Protein AF-A0A0Q4U951-F1 (afdb_monomer)

pLDDT: mean 74.9, std 21.02, range [33.38, 98.06]

Radius of gyration: 28.62 Å; Cα contacts (8 Å, |Δi|>4): 29; chains: 1; bounding box: 79×70×58 Å

Solvent-accessible surface area (backbone atoms only — not comparable to full-atom values): 7907 Å² total; per-residue (Å²): 135,84,80,85,78,73,78,79,54,68,67,61,53,53,52,51,51,52,49,51,51,38,54,74,73,65,60,77,92,78,91,77,90,72,54,74,66,56,50,55,50,39,54,54,47,17,64,75,70,69,43,97,36,63,67,55,40,52,51,53,50,51,52,47,32,72,72,33,69,68,53,27,37,74,78,47,38,85,68,52,75,56,76,76,80,79,82,77,75,75,76,91,72,81,84,84,88,85,80,87,85,89,84,81,90,86,83,96,80,85,88,85,88,86,90,128

Structure (mmCIF, N/CA/C/O backbone):
data_AF-A0A0Q4U951-F1
#
_entry.id   AF-A0A0Q4U951-F1
#
loop_
_atom_site.group_PDB
_atom_site.id
_atom_site.type_symbol
_atom_site.label_atom_id
_atom_site.label_alt_id
_atom_site.label_comp_id
_atom_site.label_asym_id
_atom_site.label_entity_id
_atom_site.label_seq_id
_atom_site.pdbx_PDB_ins_code
_atom_site.Cartn_x
_atom_site.Cartn_y
_atom_site.Cartn_z
_atom_site.occupancy
_atom_site.B_iso_or_equiv
_atom_site.auth_seq_id
_atom_site.auth_comp_id
_atom_site.auth_asym_id
_atom_site.auth_atom_id
_atom_site.pdbx_PDB_model_num
ATOM 1 N N . MET A 1 1 ? -41.637 19.710 23.265 1.00 41.06 1 MET A N 1
ATOM 2 C CA . MET A 1 1 ? -41.079 18.445 22.751 1.00 41.06 1 MET A CA 1
ATOM 3 C C . MET A 1 1 ? -39.582 18.519 22.948 1.00 41.06 1 MET A C 1
ATOM 5 O O . MET A 1 1 ? -38.937 19.346 22.323 1.00 41.06 1 MET A O 1
ATOM 9 N N . THR A 1 2 ? -39.087 17.810 23.956 1.00 44.84 2 THR A N 1
ATOM 10 C CA . THR A 1 2 ? -37.692 17.828 24.400 1.00 44.84 2 THR A CA 1
ATOM 11 C C . THR A 1 2 ? -36.840 17.078 23.388 1.00 44.84 2 THR A C 1
ATOM 13 O O . THR A 1 2 ? -37.037 15.884 23.185 1.00 44.84 2 THR A O 1
ATOM 16 N N . SER A 1 3 ? -35.935 17.790 22.726 1.00 50.38 3 SER A N 1
ATOM 17 C CA . SER A 1 3 ? -34.927 17.191 21.861 1.00 50.38 3 SER A CA 1
ATOM 18 C C . SER A 1 3 ? -34.030 16.286 22.707 1.00 50.38 3 SER A C 1
ATOM 20 O O . SER A 1 3 ? -33.321 16.773 23.586 1.00 50.38 3 SER A O 1
ATOM 22 N N . ASP A 1 4 ? -34.081 14.978 22.459 1.00 55.47 4 ASP A N 1
ATOM 23 C CA . ASP A 1 4 ? -33.138 13.993 22.992 1.00 55.47 4 ASP A CA 1
ATOM 24 C C . ASP A 1 4 ? -31.747 14.248 22.393 1.00 55.47 4 ASP A C 1
ATOM 2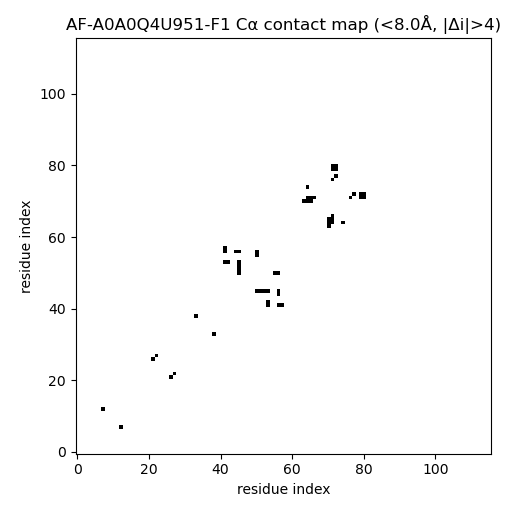6 O O . ASP A 1 4 ? -31.322 13.633 21.413 1.00 55.47 4 ASP A O 1
ATOM 30 N N . GLU A 1 5 ? -31.025 15.203 22.967 1.00 62.31 5 GLU A N 1
ATOM 31 C CA . GLU A 1 5 ? -29.642 15.498 22.617 1.00 62.31 5 GLU A CA 1
ATOM 32 C C . GLU A 1 5 ? -28.731 14.488 23.326 1.00 62.31 5 GLU A C 1
ATOM 34 O O . GLU A 1 5 ? -28.059 14.776 24.317 1.00 62.31 5 GLU A O 1
ATOM 39 N N . GLN A 1 6 ? -28.758 13.236 22.857 1.00 65.25 6 GLN A N 1
ATOM 40 C CA . GLN A 1 6 ? -27.866 12.214 23.392 1.00 65.25 6 GLN A CA 1
ATOM 41 C C . GLN A 1 6 ? -26.403 12.616 23.139 1.00 65.25 6 GLN A C 1
ATOM 43 O O . GLN A 1 6 ? -26.026 12.887 21.993 1.00 65.25 6 GLN A O 1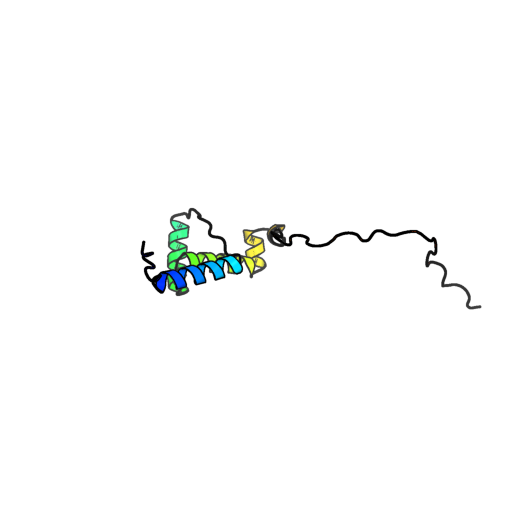
ATOM 48 N N . PRO A 1 7 ? -25.543 12.630 24.175 1.00 68.50 7 PRO A N 1
ATOM 49 C CA . PRO A 1 7 ? -24.168 13.078 24.033 1.00 68.50 7 PRO A CA 1
ATOM 50 C C . PRO A 1 7 ? -23.414 12.168 23.061 1.00 68.50 7 PRO A C 1
ATOM 52 O O . PRO A 1 7 ? -23.289 10.957 23.267 1.00 68.50 7 PRO A O 1
ATOM 55 N N . ILE A 1 8 ? -22.883 12.764 21.990 1.00 64.00 8 ILE A N 1
ATOM 56 C CA . ILE A 1 8 ? -22.073 12.056 20.997 1.00 64.00 8 ILE A CA 1
ATOM 57 C C . ILE A 1 8 ? -20.895 11.396 21.721 1.00 64.00 8 ILE A C 1
ATOM 59 O O . ILE A 1 8 ? -20.035 12.065 22.300 1.00 64.00 8 ILE A O 1
ATOM 63 N N . LYS A 1 9 ? -20.849 10.061 21.669 1.00 73.00 9 LYS A N 1
ATOM 64 C CA . LYS A 1 9 ? -19.792 9.252 22.286 1.00 73.00 9 LYS A CA 1
ATOM 65 C C . LYS A 1 9 ? -18.420 9.752 21.819 1.00 73.00 9 LYS A C 1
ATOM 67 O O . LYS A 1 9 ? -18.200 9.970 20.626 1.00 73.00 9 LYS A O 1
ATOM 72 N N . ARG A 1 10 ? -17.471 9.914 22.751 1.00 67.38 10 ARG A N 1
ATOM 73 C CA . ARG A 1 10 ? -16.118 10.443 22.467 1.00 67.38 10 ARG A CA 1
ATOM 74 C C . ARG A 1 10 ? -15.411 9.702 21.321 1.00 67.38 10 ARG A C 1
ATOM 76 O O . ARG A 1 10 ? -14.723 10.338 20.527 1.00 67.38 10 ARG A O 1
ATOM 83 N N . SER A 1 11 ? -15.629 8.393 21.188 1.00 67.38 11 SER A N 1
A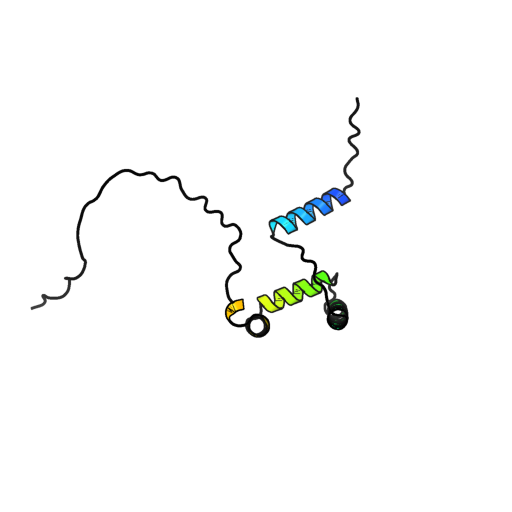TOM 84 C CA . SER A 1 11 ? -15.095 7.572 20.091 1.00 67.38 11 SER A CA 1
ATOM 85 C C . SER A 1 11 ? -15.573 8.035 18.709 1.00 67.38 11 SER A C 1
ATOM 87 O O . SER A 1 11 ? -14.773 8.118 17.779 1.00 67.38 11 SER A O 1
ATOM 89 N N . THR A 1 12 ? -16.841 8.430 18.582 1.00 79.94 12 THR A N 1
ATOM 90 C CA . THR A 1 12 ? -17.425 8.961 17.343 1.00 79.94 12 THR A CA 1
ATOM 91 C C . THR A 1 12 ? -16.771 10.281 16.939 1.00 79.94 12 THR A C 1
ATOM 93 O O . THR A 1 12 ? -16.469 10.494 15.763 1.00 79.94 12 THR A O 1
ATOM 96 N N . ARG A 1 13 ? -16.475 11.153 17.912 1.00 83.19 13 ARG A N 1
ATOM 97 C CA . ARG A 1 13 ? -15.762 12.415 17.660 1.00 83.19 13 ARG A CA 1
ATOM 98 C C . ARG A 1 13 ? -14.326 12.168 17.193 1.00 83.19 13 ARG A C 1
ATOM 100 O O . ARG A 1 13 ? -13.904 12.776 16.213 1.00 83.19 13 ARG A O 1
ATOM 107 N N . SER A 1 14 ? -13.597 11.258 17.839 1.00 82.25 14 SER A N 1
ATOM 108 C CA . SER A 1 14 ? -12.217 10.917 17.461 1.00 82.25 14 SER A CA 1
ATOM 109 C C . SER A 1 14 ? -12.123 10.320 16.056 1.00 82.25 14 SER A C 1
ATOM 111 O O . SER A 1 14 ? -11.248 10.711 15.285 1.00 82.25 14 SER A O 1
ATOM 113 N N . MET A 1 15 ? -13.052 9.432 15.691 1.00 86.19 15 MET A N 1
ATOM 114 C CA . MET A 1 15 ? -13.117 8.857 14.343 1.00 86.19 15 MET A CA 1
ATOM 115 C C . MET A 1 15 ? -13.424 9.916 13.283 1.00 86.19 15 MET A C 1
ATOM 117 O O . MET A 1 15 ? -12.787 9.934 12.231 1.00 86.19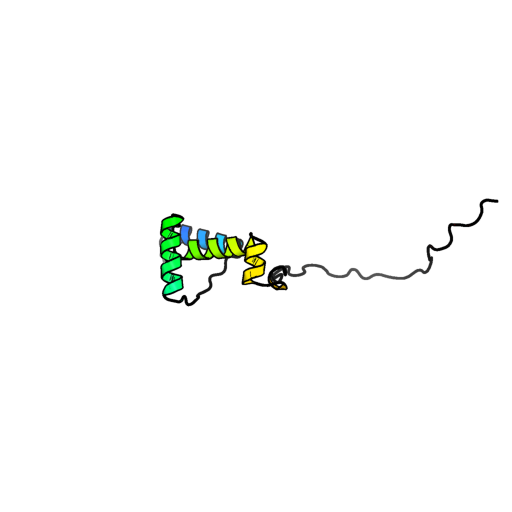 15 MET A O 1
ATOM 121 N N . ARG A 1 16 ? -14.350 10.838 13.574 1.00 85.38 16 ARG A N 1
ATOM 122 C CA . ARG A 1 16 ? -14.681 11.950 12.674 1.00 85.38 16 ARG A CA 1
ATOM 123 C C . ARG A 1 16 ? -13.494 12.891 12.467 1.00 85.38 16 ARG A C 1
ATOM 125 O O . ARG A 1 16 ? -13.215 13.260 11.334 1.00 85.38 16 ARG A O 1
ATOM 132 N N . LEU A 1 17 ? -12.774 13.229 13.538 1.00 89.06 17 LEU A N 1
ATOM 133 C CA . LEU A 1 17 ? -11.567 14.059 13.464 1.00 89.06 17 LEU A CA 1
ATOM 134 C C . LEU A 1 17 ? -10.445 13.373 12.683 1.00 89.06 17 LEU A C 1
ATOM 136 O O . LEU A 1 17 ? -9.795 14.018 11.869 1.00 89.06 17 LEU A O 1
ATOM 140 N N . LYS A 1 18 ? -10.224 12.072 12.902 1.00 87.62 18 LYS A N 1
ATOM 141 C CA . LYS A 1 18 ? -9.244 11.299 12.131 1.00 87.62 18 LYS A CA 1
ATOM 142 C C . LYS A 1 18 ? -9.579 11.333 10.639 1.00 87.62 18 LYS A C 1
ATOM 144 O O . LYS A 1 18 ? -8.721 11.707 9.850 1.00 87.62 18 LYS A O 1
ATOM 149 N N . LYS A 1 19 ? -10.831 11.035 10.282 1.00 87.06 19 LYS A N 1
ATOM 150 C CA . LYS A 1 19 ? -11.299 11.089 8.894 1.00 87.06 19 LYS A CA 1
ATOM 151 C C . LYS A 1 19 ? -11.112 12.479 8.283 1.00 87.06 19 LYS A C 1
ATOM 153 O O . LYS A 1 19 ? -10.599 12.592 7.185 1.00 87.06 19 LYS A O 1
ATOM 158 N N . GLN A 1 20 ? -11.457 13.537 9.017 1.00 89.31 20 GLN A N 1
ATOM 159 C CA . GLN A 1 20 ? -11.277 14.907 8.537 1.00 89.31 20 GLN A CA 1
ATOM 160 C C . GLN A 1 20 ? -9.804 15.238 8.253 1.00 89.31 20 GLN A C 1
ATOM 162 O O . GLN A 1 20 ? -9.522 15.907 7.265 1.00 89.31 20 GLN A O 1
ATOM 167 N N . ARG A 1 21 ? -8.866 14.764 9.085 1.00 88.88 21 ARG A N 1
ATOM 168 C CA . ARG A 1 21 ? -7.426 14.936 8.826 1.00 88.88 21 ARG A CA 1
ATOM 169 C C . ARG A 1 21 ? -6.972 14.168 7.588 1.00 88.88 21 ARG A C 1
ATOM 171 O O . ARG A 1 21 ? -6.204 14.708 6.804 1.00 88.88 21 ARG A O 1
ATOM 178 N N . GLU A 1 22 ? -7.446 12.936 7.418 1.00 88.56 22 GLU A N 1
ATOM 179 C CA . GLU A 1 22 ? -7.176 12.126 6.223 1.00 88.56 22 GLU A CA 1
ATOM 180 C C . GLU A 1 22 ? -7.703 12.836 4.962 1.00 88.56 22 GLU A C 1
ATOM 182 O O . GLU A 1 22 ? -6.954 13.027 4.007 1.00 88.56 22 GLU A O 1
ATOM 187 N N . ASP A 1 23 ? -8.944 13.326 4.993 1.00 88.44 23 ASP A N 1
ATOM 188 C CA . ASP A 1 23 ? -9.555 14.053 3.876 1.00 88.44 23 ASP A CA 1
ATOM 189 C C . ASP A 1 23 ? -8.782 15.349 3.548 1.00 88.44 23 ASP A C 1
ATOM 191 O O . ASP A 1 23 ? -8.517 15.635 2.381 1.00 88.44 23 ASP A O 1
ATOM 195 N N . GLN A 1 24 ? -8.372 16.118 4.566 1.00 91.12 24 GLN A N 1
ATOM 196 C CA . GLN A 1 24 ? -7.579 17.348 4.398 1.00 91.12 24 GLN A CA 1
ATOM 197 C C . GLN A 1 24 ? -6.183 17.090 3.832 1.00 91.12 24 GLN A C 1
ATOM 199 O O . GLN A 1 24 ? -5.683 17.892 3.049 1.00 91.12 24 GLN A O 1
ATOM 204 N N . ALA A 1 25 ? -5.559 15.978 4.212 1.00 87.88 25 ALA A N 1
ATOM 205 C CA . ALA A 1 25 ? -4.271 15.564 3.672 1.00 87.88 25 ALA A CA 1
ATOM 206 C C . ALA A 1 25 ? -4.394 14.863 2.303 1.00 87.88 25 ALA A C 1
ATOM 208 O O . ALA A 1 25 ? -3.399 14.386 1.765 1.00 87.88 25 ALA A O 1
ATOM 209 N N . GLY A 1 26 ? -5.601 14.808 1.725 1.00 90.56 26 GLY A N 1
ATOM 210 C CA . GLY A 1 26 ? -5.839 14.274 0.387 1.00 90.56 26 GLY A CA 1
ATOM 211 C C . GLY A 1 26 ? -5.844 12.748 0.305 1.00 90.56 26 GLY A C 1
ATOM 212 O O . GLY A 1 26 ? -5.812 12.210 -0.803 1.00 90.56 26 GLY A O 1
ATOM 213 N N . TYR A 1 27 ? -5.915 12.037 1.436 1.00 87.94 27 TYR A N 1
ATOM 214 C CA . TYR A 1 27 ? -5.992 10.578 1.433 1.00 87.94 27 TYR A CA 1
ATOM 215 C C . TYR A 1 27 ? -7.265 10.122 0.718 1.00 87.94 27 TYR A C 1
ATOM 217 O O . TYR A 1 27 ? -8.372 10.598 0.983 1.00 87.94 27 TYR A O 1
ATOM 225 N N . ARG A 1 28 ? -7.115 9.152 -0.184 1.00 90.12 28 ARG A N 1
ATOM 226 C CA . ARG A 1 28 ? -8.228 8.507 -0.882 1.00 90.12 28 ARG A CA 1
ATOM 227 C C . ARG A 1 28 ? -8.218 7.022 -0.581 1.00 90.12 28 ARG A C 1
ATOM 229 O O . ARG A 1 28 ? -7.175 6.379 -0.604 1.00 90.12 28 ARG A O 1
ATOM 236 N N . ARG A 1 29 ? -9.401 6.479 -0.297 1.00 88.62 29 ARG A N 1
ATOM 237 C CA . ARG A 1 29 ? -9.583 5.041 -0.107 1.00 88.62 29 ARG A CA 1
ATOM 238 C C . ARG A 1 29 ? -9.853 4.396 -1.453 1.00 88.62 29 ARG A C 1
ATOM 240 O O . ARG A 1 29 ? -10.810 4.769 -2.126 1.00 88.62 29 ARG A O 1
ATOM 247 N N . SER A 1 30 ? -9.046 3.401 -1.780 1.00 89.38 30 SER A N 1
ATOM 248 C CA . SER A 1 30 ? -9.213 2.575 -2.969 1.00 89.38 30 SER A CA 1
ATOM 249 C C . SER A 1 30 ? -9.371 1.125 -2.543 1.00 89.38 30 SER A C 1
ATOM 251 O O . SER A 1 30 ? -8.631 0.634 -1.691 1.00 89.38 30 SER A O 1
ATOM 253 N N . THR A 1 31 ? -10.342 0.431 -3.130 1.00 92.62 31 THR A N 1
ATOM 254 C CA . THR A 1 31 ? -10.493 -1.014 -2.952 1.00 92.62 31 THR A CA 1
ATOM 255 C C . THR A 1 31 ? -9.794 -1.711 -4.106 1.00 92.62 31 THR A C 1
ATOM 257 O O . THR A 1 31 ? -10.131 -1.481 -5.264 1.00 92.62 31 THR A O 1
ATOM 260 N N . ILE A 1 32 ? -8.818 -2.557 -3.784 1.00 89.75 32 ILE A N 1
ATOM 261 C CA . ILE A 1 32 ? -8.051 -3.329 -4.762 1.00 89.75 32 ILE A CA 1
ATOM 262 C C . ILE A 1 32 ? -8.188 -4.820 -4.466 1.00 89.75 32 ILE A C 1
ATOM 264 O O . ILE A 1 32 ? -8.225 -5.234 -3.306 1.00 89.75 32 ILE A O 1
ATOM 268 N N . ALA A 1 33 ? -8.259 -5.630 -5.519 1.00 94.50 33 ALA A N 1
ATOM 269 C CA . ALA A 1 33 ? -8.163 -7.077 -5.399 1.00 94.50 33 ALA A CA 1
ATOM 270 C C . ALA A 1 33 ? -6.684 -7.483 -5.402 1.00 94.50 33 ALA A C 1
ATOM 272 O O . ALA A 1 33 ? -5.924 -7.065 -6.274 1.00 94.50 33 ALA A O 1
ATOM 273 N N . LEU A 1 34 ? -6.276 -8.298 -4.429 1.00 93.38 34 LEU A N 1
ATOM 274 C CA . LEU A 1 34 ? -4.917 -8.829 -4.333 1.00 93.38 34 LEU A CA 1
ATOM 275 C C . LEU A 1 34 ? -4.925 -10.324 -4.636 1.00 93.38 34 LEU A C 1
ATOM 277 O O . LEU A 1 34 ? -5.812 -11.049 -4.182 1.00 93.38 34 LEU A O 1
ATOM 281 N N . SER A 1 35 ? -3.914 -10.796 -5.366 1.00 97.62 35 SER A N 1
ATOM 282 C CA . SER A 1 35 ? -3.702 -12.233 -5.538 1.00 97.62 35 SER A CA 1
ATOM 283 C C . SER A 1 35 ? -3.351 -12.892 -4.192 1.00 97.62 35 SER A C 1
ATOM 285 O O . SER A 1 35 ? -2.814 -12.222 -3.302 1.00 97.62 35 SER A O 1
ATOM 287 N N . PRO A 1 36 ? -3.578 -14.209 -4.023 1.00 97.75 36 PRO A N 1
ATOM 288 C CA . PRO A 1 36 ? -3.208 -14.914 -2.792 1.00 97.75 36 PRO A CA 1
ATOM 289 C C . PRO A 1 36 ? -1.724 -14.759 -2.429 1.00 97.75 36 PRO A C 1
ATOM 291 O O . PRO A 1 36 ? -1.373 -14.599 -1.263 1.00 97.75 36 PRO A O 1
ATOM 294 N N . VAL A 1 37 ? -0.850 -14.734 -3.441 1.00 98.06 37 VAL A N 1
ATOM 295 C CA . VAL A 1 37 ? 0.592 -14.519 -3.264 1.00 98.06 37 VAL A CA 1
ATOM 296 C C . VAL A 1 37 ? 0.876 -13.114 -2.731 1.00 98.06 37 VAL A C 1
ATOM 298 O O . VAL A 1 37 ? 1.631 -12.965 -1.773 1.00 98.06 37 VAL A O 1
ATOM 301 N N . ALA A 1 38 ? 0.242 -12.085 -3.300 1.00 96.56 38 ALA A N 1
ATOM 302 C CA . ALA A 1 38 ? 0.405 -10.710 -2.834 1.00 96.56 38 ALA A CA 1
ATOM 303 C C . ALA A 1 38 ? -0.066 -10.540 -1.380 1.00 96.56 38 ALA A C 1
ATOM 305 O O . ALA A 1 38 ? 0.584 -9.847 -0.598 1.00 96.56 38 ALA A O 1
ATOM 306 N N . VAL A 1 39 ? -1.149 -11.222 -0.993 1.00 96.56 39 VAL A N 1
ATOM 307 C CA . VAL A 1 39 ? -1.626 -11.255 0.397 1.00 96.56 39 VAL A CA 1
ATOM 308 C C . VAL A 1 39 ? -0.574 -11.855 1.334 1.00 96.56 39 VAL A C 1
ATOM 310 O O . VAL A 1 39 ? -0.231 -11.223 2.332 1.00 96.56 39 VAL A O 1
ATOM 313 N N . ALA A 1 40 ? -0.013 -13.018 0.992 1.00 97.56 40 ALA A N 1
ATOM 314 C CA . ALA A 1 40 ? 1.011 -13.675 1.806 1.00 97.56 40 ALA A CA 1
ATOM 315 C C . ALA A 1 40 ? 2.289 -12.825 1.949 1.00 97.56 40 ALA A C 1
ATOM 317 O O . ALA A 1 40 ? 2.884 -12.750 3.027 1.00 97.56 40 ALA A O 1
ATOM 318 N N . ILE A 1 41 ? 2.701 -12.143 0.874 1.00 96.69 41 ILE A N 1
ATOM 319 C CA . ILE A 1 41 ? 3.831 -11.204 0.905 1.00 96.69 41 ILE A CA 1
ATOM 320 C C . ILE A 1 41 ? 3.532 -10.041 1.854 1.00 96.69 41 ILE A C 1
ATOM 322 O O . ILE A 1 41 ? 4.369 -9.711 2.695 1.00 96.69 41 ILE A O 1
ATOM 326 N N . ALA A 1 42 ? 2.343 -9.441 1.752 1.00 96.12 42 ALA A N 1
ATOM 327 C CA . ALA A 1 42 ? 1.958 -8.315 2.591 1.00 96.12 42 ALA A CA 1
ATOM 328 C C . ALA A 1 42 ? 1.929 -8.691 4.082 1.00 96.12 42 ALA A C 1
ATOM 330 O O . ALA A 1 42 ? 2.394 -7.914 4.909 1.00 96.12 42 ALA A O 1
ATOM 331 N N . GLU A 1 43 ? 1.460 -9.890 4.434 1.00 96.38 43 GLU A N 1
ATOM 332 C CA . GLU A 1 43 ? 1.466 -10.390 5.818 1.00 96.38 43 GLU A CA 1
ATOM 333 C C . GLU A 1 43 ? 2.882 -10.609 6.356 1.00 96.38 43 GLU A C 1
ATOM 335 O O . GLU A 1 43 ? 3.202 -10.184 7.469 1.00 96.38 43 GLU A O 1
ATOM 340 N N . ARG A 1 44 ? 3.770 -11.204 5.550 1.00 97.00 44 ARG A N 1
ATOM 341 C CA . ARG A 1 44 ? 5.178 -11.382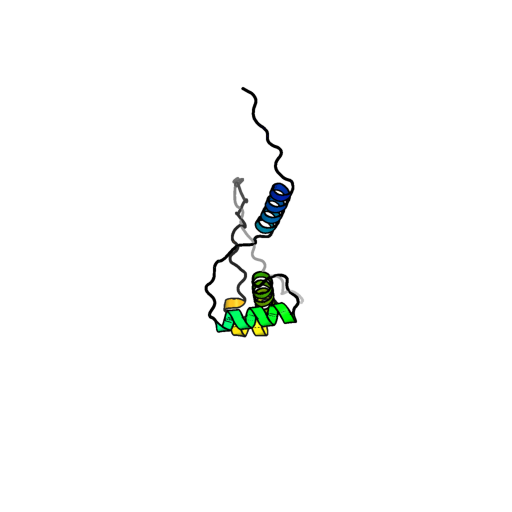 5.930 1.00 97.00 44 ARG A CA 1
ATOM 342 C C . ARG A 1 44 ? 5.883 -10.036 6.116 1.00 97.00 44 ARG A C 1
ATOM 344 O O . ARG A 1 44 ? 6.647 -9.868 7.067 1.00 97.00 44 ARG A O 1
ATOM 351 N N . LEU A 1 45 ? 5.624 -9.071 5.234 1.00 96.69 45 LEU A N 1
ATOM 352 C CA . LEU A 1 45 ? 6.154 -7.713 5.362 1.00 96.69 45 LEU A CA 1
ATOM 353 C C . LEU A 1 45 ? 5.579 -6.992 6.580 1.00 96.69 45 LEU A C 1
ATOM 355 O O . LEU A 1 45 ? 6.335 -6.322 7.278 1.00 96.69 45 LEU A O 1
ATOM 359 N N . GLN A 1 46 ? 4.290 -7.170 6.880 1.00 97.25 46 GLN A N 1
ATOM 360 C CA . GLN A 1 46 ? 3.662 -6.598 8.069 1.00 97.25 46 GLN A CA 1
ATOM 361 C C . GLN A 1 46 ? 4.395 -7.029 9.340 1.00 97.25 46 GLN A C 1
ATOM 363 O O . GLN A 1 46 ? 4.749 -6.180 10.155 1.00 97.25 46 GLN A O 1
ATOM 368 N N . GLN A 1 47 ? 4.664 -8.331 9.482 1.00 96.44 47 GLN A N 1
ATOM 369 C CA . GLN A 1 47 ? 5.393 -8.879 10.626 1.00 96.44 47 GLN A CA 1
ATOM 370 C C . GLN A 1 47 ? 6.830 -8.352 10.684 1.00 96.44 47 GLN A C 1
ATOM 372 O O . GLN A 1 47 ? 7.291 -7.924 11.739 1.00 96.44 47 GLN A O 1
ATOM 377 N N . ARG A 1 48 ? 7.532 -8.336 9.543 1.00 96.75 48 ARG A N 1
ATOM 378 C CA . ARG A 1 48 ? 8.934 -7.900 9.471 1.00 96.75 48 ARG A CA 1
ATOM 379 C C . ARG A 1 48 ? 9.112 -6.415 9.787 1.00 96.75 48 ARG A C 1
ATOM 381 O O . ARG A 1 48 ? 10.091 -6.045 10.425 1.00 96.75 48 ARG A O 1
ATOM 388 N N . LEU A 1 49 ? 8.196 -5.575 9.312 1.00 94.69 49 LEU A N 1
ATOM 389 C CA . LEU A 1 49 ? 8.233 -4.120 9.478 1.00 94.69 49 LEU A CA 1
ATOM 390 C C . LEU A 1 49 ? 7.459 -3.640 10.714 1.00 94.69 49 LEU A C 1
ATOM 392 O O . LEU A 1 49 ? 7.451 -2.446 10.989 1.00 94.69 49 LEU A O 1
ATOM 396 N N . GLN A 1 50 ? 6.812 -4.556 11.445 1.00 96.19 50 GLN A N 1
ATOM 397 C CA . GLN A 1 50 ? 5.996 -4.272 12.632 1.00 96.19 50 GLN A CA 1
ATOM 398 C C . GLN A 1 50 ? 4.896 -3.231 12.365 1.00 96.19 50 GLN A C 1
ATOM 400 O O . GLN A 1 50 ? 4.590 -2.380 13.200 1.00 96.19 50 GLN A O 1
ATOM 405 N N . LEU A 1 51 ? 4.293 -3.294 11.175 1.00 95.75 51 LEU A N 1
ATOM 406 C CA . LEU A 1 51 ? 3.258 -2.350 10.767 1.00 95.75 51 LEU A CA 1
ATOM 407 C C . LEU A 1 51 ? 1.881 -2.755 11.319 1.00 95.75 51 LEU A C 1
ATOM 409 O O . LEU A 1 51 ? 1.563 -3.945 11.416 1.00 95.75 51 LEU A O 1
ATOM 413 N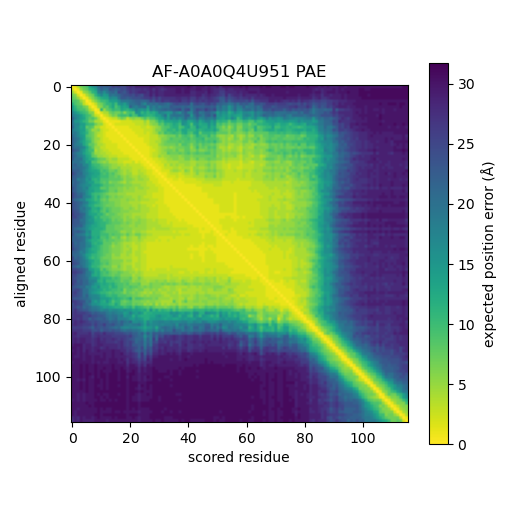 N . PRO A 1 52 ? 1.024 -1.775 11.662 1.00 93.94 52 PRO A N 1
ATOM 414 C CA . PRO A 1 52 ? -0.220 -2.034 12.388 1.00 93.94 52 PRO A CA 1
ATOM 415 C C . PRO A 1 52 ? -1.294 -2.729 11.543 1.00 93.94 52 PRO A C 1
ATOM 417 O O . PRO A 1 52 ? -2.252 -3.269 12.090 1.00 93.94 52 PRO A O 1
ATOM 420 N N . SER A 1 53 ? -1.177 -2.699 10.214 1.00 94.25 53 SER A N 1
ATOM 421 C CA . SER A 1 53 ? -2.161 -3.291 9.311 1.00 94.25 53 SER A CA 1
ATOM 422 C C . SER A 1 53 ? -1.569 -3.602 7.939 1.00 94.25 53 SER A C 1
ATOM 424 O O . SER A 1 53 ? -0.529 -3.066 7.550 1.00 94.25 53 SER A O 1
ATOM 426 N N . ARG A 1 54 ? -2.289 -4.420 7.165 1.00 93.50 54 ARG A N 1
ATOM 427 C CA . ARG A 1 54 ? -1.975 -4.677 5.754 1.00 93.50 54 ARG A CA 1
ATOM 428 C C . ARG A 1 54 ? -2.044 -3.403 4.905 1.00 93.50 54 ARG A C 1
ATOM 430 O O . ARG A 1 54 ? -1.219 -3.217 4.022 1.00 93.50 54 ARG A O 1
ATOM 437 N N . GLU A 1 55 ? -2.994 -2.514 5.193 1.00 92.81 55 GLU A N 1
ATOM 438 C CA . GLU A 1 55 ? -3.107 -1.208 4.528 1.00 92.81 55 GLU A CA 1
ATOM 439 C C . GLU A 1 55 ? -1.846 -0.361 4.746 1.00 92.81 55 GLU A C 1
ATOM 441 O O . GLU A 1 55 ? -1.315 0.196 3.792 1.00 92.81 55 GLU A O 1
ATOM 446 N N . ALA A 1 56 ? -1.303 -0.343 5.969 1.00 93.69 56 ALA A N 1
ATOM 447 C CA . ALA A 1 56 ? -0.062 0.370 6.262 1.00 93.69 56 ALA A CA 1
ATOM 448 C C . ALA A 1 56 ? 1.133 -0.192 5.475 1.00 93.69 56 ALA A C 1
ATOM 450 O O . ALA A 1 56 ? 1.971 0.576 5.012 1.00 93.69 56 ALA A O 1
ATOM 451 N N . VAL A 1 57 ? 1.196 -1.516 5.278 1.00 96.62 57 VAL A N 1
ATOM 452 C CA . VAL A 1 57 ? 2.221 -2.147 4.425 1.00 96.62 57 VAL A CA 1
ATOM 453 C C . VAL A 1 57 ? 2.081 -1.695 2.978 1.00 96.62 57 VAL A C 1
ATOM 455 O O . VAL A 1 57 ? 3.071 -1.316 2.361 1.00 96.62 57 VAL A O 1
ATOM 458 N N . ILE A 1 58 ? 0.863 -1.733 2.434 1.00 94.69 58 ILE A N 1
ATOM 459 C CA . ILE A 1 58 ? 0.605 -1.347 1.043 1.00 94.69 58 ILE A CA 1
ATOM 460 C C . ILE A 1 58 ? 0.982 0.122 0.828 1.00 94.69 58 ILE A C 1
ATOM 462 O O . ILE A 1 58 ? 1.700 0.420 -0.122 1.00 94.69 58 ILE A O 1
ATOM 466 N N . ASN A 1 59 ? 0.588 1.016 1.739 1.00 93.62 59 ASN A N 1
ATOM 467 C CA . ASN A 1 59 ? 0.960 2.430 1.669 1.00 93.62 59 ASN A CA 1
ATOM 468 C C . ASN A 1 59 ? 2.481 2.615 1.720 1.00 93.62 59 ASN A C 1
ATOM 470 O O . ASN A 1 59 ? 3.032 3.276 0.848 1.00 93.62 59 ASN A O 1
ATOM 474 N N . ALA A 1 60 ? 3.176 1.953 2.651 1.00 94.69 60 ALA A N 1
ATOM 475 C CA . ALA A 1 60 ? 4.633 2.037 2.749 1.00 94.69 60 ALA A CA 1
ATOM 476 C C . ALA A 1 60 ? 5.346 1.547 1.475 1.00 94.69 60 ALA A C 1
ATOM 478 O O . ALA A 1 60 ? 6.355 2.118 1.065 1.00 94.69 60 A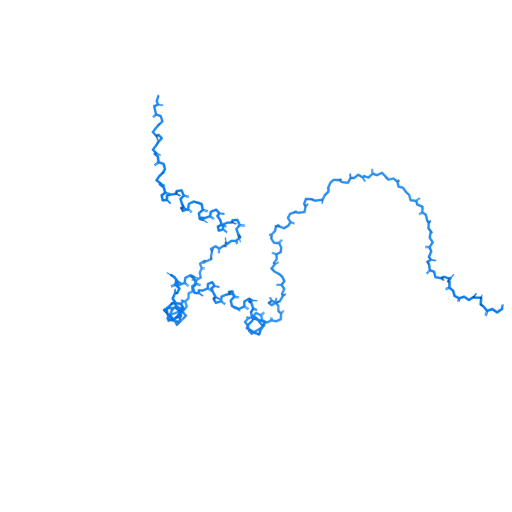LA A O 1
ATOM 479 N N . VAL A 1 61 ? 4.827 0.499 0.825 1.00 93.69 61 VAL A N 1
ATOM 480 C CA . VAL A 1 61 ? 5.364 0.012 -0.454 1.00 93.69 61 VAL A CA 1
ATOM 481 C C . VAL A 1 61 ? 5.137 1.034 -1.567 1.00 93.69 61 VAL A C 1
ATOM 483 O O . VAL A 1 61 ? 6.073 1.336 -2.302 1.00 93.69 61 VAL A O 1
ATOM 486 N N . LEU A 1 62 ? 3.934 1.598 -1.681 1.00 92.94 62 LEU A N 1
ATOM 487 C CA . LEU A 1 62 ? 3.627 2.614 -2.693 1.00 92.94 62 LEU A CA 1
ATOM 488 C C . LEU A 1 62 ? 4.457 3.892 -2.489 1.00 92.94 62 LEU A C 1
ATOM 490 O O . LEU A 1 62 ? 5.010 4.425 -3.447 1.00 92.94 62 LEU A O 1
ATOM 494 N N . GLU A 1 63 ? 4.629 4.334 -1.245 1.00 92.75 63 GLU A N 1
ATOM 495 C CA . GLU A 1 63 ? 5.511 5.452 -0.886 1.00 92.75 63 GLU A CA 1
ATOM 496 C C . GLU A 1 63 ? 6.983 5.139 -1.194 1.00 92.75 63 GLU A C 1
ATOM 498 O O . GLU A 1 63 ? 7.744 6.015 -1.618 1.00 92.75 63 GLU A O 1
ATOM 503 N N . ARG A 1 64 ? 7.407 3.879 -1.032 1.00 92.44 64 ARG A N 1
ATOM 504 C CA . ARG A 1 64 ? 8.761 3.459 -1.404 1.00 92.44 64 ARG A CA 1
ATOM 505 C C . ARG A 1 64 ? 8.970 3.495 -2.915 1.00 92.44 64 ARG A C 1
ATOM 507 O O . ARG A 1 64 ? 10.026 3.946 -3.350 1.00 92.44 64 ARG A O 1
ATOM 514 N N . ILE A 1 65 ? 7.983 3.049 -3.692 1.00 91.06 65 ILE A N 1
ATOM 515 C CA . ILE A 1 65 ? 8.012 3.145 -5.156 1.00 91.06 65 ILE A CA 1
ATOM 516 C C . ILE A 1 65 ? 8.097 4.614 -5.577 1.00 91.06 65 ILE A C 1
ATOM 518 O O . ILE A 1 65 ? 8.890 4.938 -6.448 1.00 91.06 65 ILE A O 1
ATOM 522 N N . GLU A 1 66 ? 7.346 5.512 -4.936 1.00 88.62 66 GLU A N 1
ATOM 523 C CA . GLU A 1 66 ? 7.360 6.939 -5.280 1.00 88.62 66 GLU A CA 1
ATOM 524 C C . GLU A 1 66 ? 8.678 7.649 -4.909 1.00 88.62 66 GLU A C 1
ATOM 526 O O . GLU A 1 66 ? 9.157 8.504 -5.655 1.00 88.62 66 GLU A O 1
ATOM 531 N N . SER A 1 67 ? 9.280 7.303 -3.768 1.00 90.50 67 SER A N 1
ATOM 532 C CA . SER A 1 67 ? 10.491 7.965 -3.251 1.00 90.50 67 SER A CA 1
ATOM 533 C C . SER A 1 67 ? 11.803 7.483 -3.879 1.00 90.50 67 SER A C 1
ATOM 535 O O . SER A 1 67 ? 12.788 8.225 -3.883 1.00 90.50 67 SER A O 1
ATOM 537 N N . ASP A 1 68 ? 11.847 6.260 -4.408 1.00 92.81 68 ASP A N 1
ATOM 538 C CA . ASP A 1 68 ? 13.047 5.680 -5.010 1.00 92.81 68 ASP A CA 1
ATOM 539 C C . ASP A 1 68 ? 12.992 5.764 -6.539 1.00 92.81 68 ASP A C 1
ATOM 541 O O . ASP A 1 68 ? 12.202 5.083 -7.186 1.00 92.81 68 ASP A O 1
ATOM 545 N N . ARG A 1 69 ? 13.871 6.580 -7.136 1.00 88.06 69 ARG A N 1
ATOM 546 C CA . ARG A 1 69 ? 13.915 6.820 -8.590 1.00 88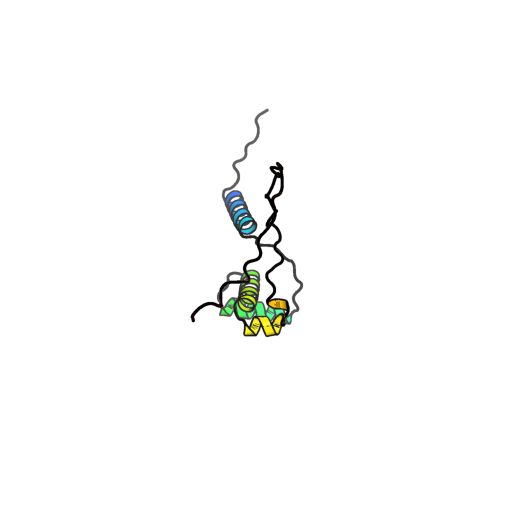.06 69 ARG A CA 1
ATOM 547 C C . ARG A 1 69 ? 14.016 5.533 -9.412 1.00 88.06 69 ARG A C 1
ATOM 549 O O . ARG A 1 69 ? 13.396 5.457 -10.470 1.00 88.06 69 ARG A O 1
ATOM 556 N N . TYR A 1 70 ? 14.824 4.570 -8.974 1.00 90.50 70 TYR A N 1
ATOM 557 C CA . TYR A 1 70 ? 15.065 3.356 -9.753 1.00 90.50 70 TYR A CA 1
ATOM 558 C C . TYR A 1 70 ? 13.847 2.441 -9.708 1.00 90.50 70 TYR A C 1
ATOM 560 O O . TYR A 1 70 ? 13.382 1.997 -10.754 1.00 90.50 70 TYR A O 1
ATOM 568 N N . ILE A 1 71 ? 13.276 2.256 -8.515 1.00 89.50 71 ILE A N 1
ATOM 569 C CA . ILE A 1 71 ? 12.042 1.484 -8.330 1.00 89.50 71 ILE A CA 1
ATOM 570 C C . ILE A 1 71 ? 10.891 2.157 -9.089 1.00 89.50 71 ILE A C 1
ATOM 572 O O . ILE A 1 71 ? 10.161 1.507 -9.831 1.00 89.50 71 ILE A O 1
ATOM 576 N N . LYS A 1 72 ? 10.756 3.480 -8.980 1.00 88.00 72 LYS A N 1
ATOM 577 C CA . LYS A 1 72 ? 9.740 4.246 -9.703 1.00 88.00 72 LYS A CA 1
ATOM 578 C C . LYS A 1 72 ? 9.806 4.010 -11.210 1.00 88.00 72 LYS A C 1
ATOM 580 O O . LYS A 1 72 ? 8.775 3.773 -11.833 1.00 88.00 72 LYS A O 1
ATOM 585 N N . TYR A 1 73 ? 11.009 4.049 -11.783 1.00 88.31 73 TYR A N 1
ATOM 586 C CA . TYR A 1 73 ? 11.215 3.785 -13.206 1.00 88.31 73 TYR A CA 1
ATOM 587 C C . TYR A 1 73 ? 10.897 2.331 -13.580 1.00 88.31 73 TYR A C 1
ATOM 589 O O . TYR A 1 73 ? 10.277 2.101 -14.611 1.00 88.31 73 TYR A O 1
ATOM 597 N N . GLU A 1 74 ? 11.264 1.358 -12.744 1.00 90.19 74 GLU A N 1
ATOM 598 C CA . GLU A 1 74 ? 10.963 -0.061 -12.980 1.00 90.19 74 GLU A CA 1
ATOM 599 C C . GLU A 1 74 ? 9.452 -0.333 -13.039 1.00 90.19 74 GLU A C 1
ATOM 601 O O . GLU A 1 74 ? 8.983 -1.047 -13.923 1.00 90.19 74 GLU A O 1
ATOM 606 N N . PHE A 1 75 ? 8.679 0.266 -12.130 1.00 86.56 75 PHE A N 1
ATOM 607 C CA . PHE A 1 75 ? 7.244 -0.001 -12.015 1.00 86.56 75 PHE A CA 1
ATOM 608 C C . PHE A 1 75 ? 6.364 0.903 -12.887 1.00 86.56 75 PHE A C 1
ATOM 610 O O . PHE A 1 75 ? 5.328 0.453 -13.375 1.00 86.56 75 PHE A O 1
ATOM 617 N N . LEU A 1 76 ? 6.734 2.175 -13.064 1.00 87.00 76 LEU A N 1
ATOM 618 C CA . LEU A 1 76 ? 5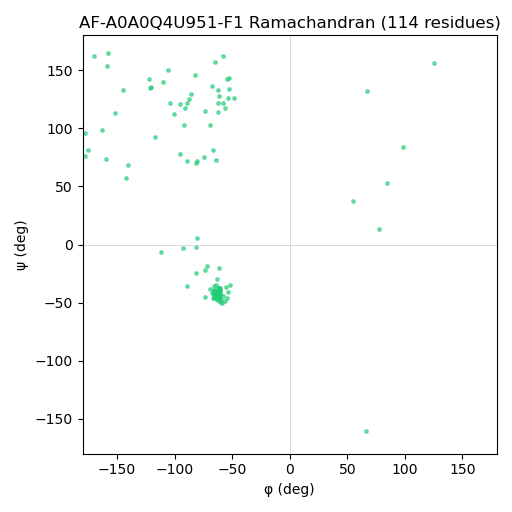.913 3.176 -13.761 1.00 87.00 76 LEU A CA 1
ATOM 619 C C . LEU A 1 76 ? 6.509 3.628 -15.107 1.00 87.00 76 LEU A C 1
ATOM 621 O O . LEU A 1 76 ? 5.865 4.381 -15.841 1.00 87.00 76 LEU A O 1
ATOM 625 N N . GLY A 1 77 ? 7.728 3.200 -15.444 1.00 87.44 77 GLY A N 1
ATOM 626 C CA . GLY A 1 77 ? 8.431 3.611 -16.657 1.00 87.44 77 GLY A CA 1
ATOM 627 C C . GLY A 1 77 ? 8.806 5.096 -16.677 1.00 87.44 77 GLY A C 1
ATOM 628 O O . GLY A 1 77 ? 8.833 5.784 -15.653 1.00 87.44 77 GLY A O 1
ATOM 629 N N . SER A 1 78 ? 9.078 5.621 -17.875 1.00 81.38 78 SER A N 1
ATOM 630 C CA . SER A 1 78 ? 9.359 7.050 -18.088 1.00 81.38 78 SER A CA 1
ATOM 631 C C . SER A 1 78 ? 8.171 7.953 -17.741 1.00 81.38 78 SER A C 1
ATOM 633 O O . SER A 1 78 ? 8.366 9.086 -17.307 1.00 81.38 78 SER A O 1
ATOM 635 N N . GLU A 1 79 ? 6.943 7.451 -17.887 1.00 77.81 79 GLU A N 1
ATOM 636 C CA . GLU A 1 79 ? 5.711 8.207 -17.627 1.00 77.81 79 GLU A CA 1
ATOM 637 C C . GLU A 1 79 ? 5.436 8.414 -16.132 1.00 77.81 79 GLU A C 1
ATOM 639 O O . GLU A 1 79 ? 4.761 9.373 -15.757 1.00 77.81 79 GLU A O 1
ATOM 644 N N . GLY A 1 80 ? 6.013 7.579 -15.260 1.00 71.56 80 GLY A N 1
ATOM 645 C CA . GLY A 1 80 ? 5.881 7.708 -13.808 1.00 71.56 80 GLY A CA 1
ATOM 646 C C . GLY A 1 80 ? 6.437 9.008 -13.232 1.00 71.56 80 GLY A C 1
ATOM 647 O O . GLY A 1 80 ? 6.055 9.407 -12.137 1.00 71.56 80 GLY A O 1
ATOM 648 N N . PHE A 1 81 ? 7.322 9.698 -13.955 1.00 71.38 81 PHE A N 1
ATOM 649 C CA . PHE A 1 81 ? 7.920 10.964 -13.522 1.00 71.38 81 PHE A CA 1
ATOM 650 C C . PHE A 1 81 ? 7.035 12.187 -13.773 1.00 71.38 81 PHE A C 1
ATOM 652 O O . PHE A 1 81 ? 7.416 13.295 -13.395 1.00 71.38 81 PHE A O 1
ATOM 659 N N . ARG A 1 82 ? 5.858 12.018 -14.388 1.00 71.75 82 ARG A N 1
ATOM 660 C CA . ARG A 1 82 ? 4.897 13.115 -14.496 1.00 71.75 82 ARG A CA 1
ATOM 661 C C . ARG A 1 82 ? 4.356 13.468 -13.114 1.00 71.75 82 ARG A C 1
ATOM 663 O O . ARG A 1 82 ? 3.999 12.592 -12.329 1.00 71.75 82 ARG A O 1
ATOM 670 N N . SER A 1 83 ? 4.265 14.766 -12.836 1.00 59.59 83 SER A N 1
ATOM 671 C CA . SER A 1 83 ? 3.575 15.275 -11.653 1.00 59.59 83 SER A CA 1
ATOM 672 C C . SER A 1 83 ? 2.141 14.732 -11.622 1.00 59.59 83 SER A C 1
ATOM 674 O O . SER A 1 83 ? 1.522 14.641 -12.691 1.00 59.59 83 SER A O 1
ATOM 676 N N . PRO A 1 84 ? 1.585 14.395 -10.441 1.00 61.34 84 PRO A N 1
ATOM 677 C CA . PRO A 1 84 ? 0.183 14.013 -10.349 1.00 61.34 84 PRO A CA 1
ATOM 678 C C . PRO A 1 84 ? -0.680 15.099 -11.006 1.00 61.34 84 PRO A C 1
ATOM 680 O O . PRO A 1 84 ? -0.341 16.286 -10.898 1.00 61.34 84 PRO A O 1
ATOM 683 N N . PRO A 1 85 ? -1.772 14.727 -11.704 1.00 58.47 85 PRO A N 1
ATOM 684 C CA . PRO A 1 85 ? -2.672 15.715 -12.274 1.00 58.47 85 PRO A CA 1
ATOM 685 C C . PRO A 1 85 ? -3.088 16.655 -11.146 1.00 58.47 85 PRO A C 1
ATOM 687 O O . PRO A 1 85 ? -3.525 16.197 -10.090 1.00 58.47 85 PRO A O 1
ATOM 690 N N . THR A 1 86 ? -2.896 17.958 -11.351 1.00 58.56 86 THR A N 1
ATOM 691 C CA . THR A 1 86 ? -3.287 19.032 -10.434 1.00 58.56 86 THR A CA 1
ATOM 692 C C . THR A 1 86 ? -4.810 19.059 -10.307 1.00 58.56 86 THR A C 1
ATOM 694 O O . THR A 1 86 ? -5.500 19.931 -10.828 1.00 58.56 86 THR A O 1
ATOM 697 N N . ALA A 1 87 ? -5.368 18.072 -9.614 1.00 55.34 87 ALA A N 1
ATOM 698 C CA . ALA A 1 87 ? -6.735 18.089 -9.153 1.00 55.34 87 ALA A CA 1
ATOM 699 C C . ALA A 1 87 ? -6.801 19.159 -8.058 1.00 55.34 87 ALA A C 1
ATOM 701 O O . ALA A 1 87 ? -6.357 18.940 -6.935 1.00 55.34 87 ALA A O 1
ATOM 702 N N . HIS A 1 88 ? -7.346 20.323 -8.416 1.00 51.81 88 HIS A N 1
ATOM 703 C CA . HIS A 1 88 ? -7.686 21.435 -7.519 1.00 51.81 88 HIS A CA 1
ATOM 704 C C . HIS A 1 88 ? -6.561 22.429 -7.176 1.00 51.81 88 HIS A C 1
ATOM 706 O O . HIS A 1 88 ? -6.378 22.808 -6.027 1.00 51.81 88 HIS A O 1
ATOM 712 N N . LEU A 1 89 ? -5.902 22.989 -8.191 1.00 51.72 89 LEU A N 1
ATOM 713 C CA . LEU A 1 89 ? -5.673 24.440 -8.177 1.00 51.72 89 LEU A CA 1
ATOM 714 C C . LEU A 1 89 ? -6.800 25.061 -9.004 1.00 51.72 89 LEU A C 1
ATOM 716 O O . LEU A 1 89 ? -6.646 25.340 -10.192 1.00 51.72 89 LEU A O 1
ATOM 720 N N . GLN A 1 90 ? -7.985 25.171 -8.393 1.00 51.47 90 GLN A N 1
ATOM 721 C CA . GLN A 1 90 ? -9.037 26.009 -8.955 1.00 51.47 90 GLN A CA 1
ATOM 722 C C . GLN A 1 90 ? -8.483 27.426 -9.067 1.00 51.47 90 GLN A C 1
ATOM 724 O O . GLN A 1 90 ? -7.953 28.013 -8.126 1.00 51.47 90 GLN A O 1
ATOM 729 N N . LYS A 1 91 ? -8.513 27.892 -10.305 1.00 48.91 91 LYS A N 1
ATOM 730 C CA . LYS A 1 91 ? -7.945 29.124 -10.810 1.00 48.91 91 LYS A CA 1
ATOM 731 C C . LYS A 1 91 ? -8.814 30.296 -10.351 1.00 48.91 91 LYS A C 1
ATOM 733 O O . LYS A 1 91 ? -9.541 30.857 -11.158 1.00 48.91 91 LYS A O 1
ATOM 738 N N . ASP A 1 92 ? -8.718 30.687 -9.085 1.00 47.94 92 ASP A N 1
ATOM 739 C CA . ASP A 1 92 ? -9.278 31.963 -8.620 1.00 47.94 92 ASP A CA 1
ATOM 740 C C . ASP A 1 92 ? -8.302 33.105 -8.944 1.00 47.94 92 ASP A C 1
ATOM 742 O O . ASP A 1 92 ? -7.621 33.686 -8.103 1.00 47.94 92 ASP A O 1
ATOM 746 N N . ARG A 1 93 ? -8.197 33.391 -10.240 1.00 50.00 93 ARG A N 1
ATOM 747 C CA . ARG A 1 93 ? -7.677 34.632 -10.831 1.00 50.00 93 ARG A CA 1
ATOM 748 C C . ARG A 1 93 ? -8.424 34.726 -12.162 1.00 50.00 93 ARG A C 1
ATOM 750 O O . ARG A 1 93 ? -8.228 33.860 -13.008 1.00 50.00 93 ARG A O 1
ATOM 757 N N . VAL A 1 94 ? -9.320 35.674 -12.427 1.00 48.19 94 VAL A N 1
ATOM 758 C CA . VAL A 1 94 ? -9.308 37.132 -12.205 1.00 48.19 94 VAL A CA 1
ATOM 759 C C . VAL A 1 94 ? -10.742 37.647 -12.501 1.00 48.19 94 VAL A C 1
ATOM 761 O O . VAL A 1 94 ? -11.429 36.998 -13.291 1.00 48.19 94 VAL A O 1
ATOM 764 N N . PRO A 1 95 ? -11.152 38.853 -12.067 1.00 46.59 95 PRO A N 1
ATOM 765 C CA . PRO A 1 95 ? -11.896 39.736 -12.958 1.00 46.59 95 PRO A CA 1
ATOM 766 C C . PRO A 1 95 ? -11.002 40.867 -13.474 1.00 46.59 95 PRO A C 1
ATOM 768 O O . PRO A 1 95 ? -10.397 41.620 -12.714 1.00 46.59 95 PRO A O 1
ATOM 771 N N . GLN A 1 96 ? -10.911 40.907 -14.801 1.00 45.94 96 GLN A N 1
ATOM 772 C CA . GLN A 1 96 ? -10.259 41.910 -15.633 1.00 45.94 96 GLN A CA 1
ATOM 773 C C . GLN A 1 96 ? -10.660 43.334 -15.230 1.00 45.94 96 GLN A C 1
ATOM 775 O O . GLN A 1 96 ? -11.840 43.675 -15.262 1.00 45.94 96 GLN A O 1
ATOM 780 N N . SER A 1 97 ? -9.678 44.188 -14.961 1.00 40.47 97 SER A N 1
ATOM 781 C CA . SER A 1 97 ? -9.793 45.622 -15.215 1.00 40.47 97 SER A CA 1
ATOM 782 C C . SER A 1 97 ? -9.250 45.874 -16.621 1.00 40.47 97 SER A C 1
ATOM 784 O O . SER A 1 97 ? -8.046 45.822 -16.862 1.00 40.47 97 SER A O 1
ATOM 786 N N . ALA A 1 98 ? -10.170 46.056 -17.565 1.00 48.38 98 ALA A N 1
ATOM 787 C CA . ALA A 1 98 ? -9.890 46.547 -18.903 1.00 48.38 98 ALA A CA 1
ATOM 788 C C . ALA A 1 98 ? -10.031 48.073 -18.894 1.00 48.38 98 ALA A C 1
ATOM 790 O O . ALA A 1 98 ? -11.124 48.565 -18.634 1.00 48.38 98 ALA A O 1
ATOM 791 N N . ASP A 1 99 ? -8.940 48.785 -19.171 1.00 39.41 99 ASP A N 1
ATOM 792 C CA . ASP A 1 99 ? -8.941 50.142 -19.739 1.00 39.41 99 ASP A CA 1
ATOM 793 C C . ASP A 1 99 ? -7.523 50.398 -20.294 1.00 39.41 99 ASP A C 1
ATOM 795 O O . ASP A 1 99 ? -6.553 50.391 -19.542 1.00 39.41 99 ASP A O 1
ATOM 799 N N . GLY A 1 100 ? -7.292 50.239 -21.602 1.00 37.31 100 GLY A N 1
ATOM 800 C CA . GLY A 1 100 ? -7.245 51.356 -22.556 1.00 37.31 100 GLY A CA 1
ATOM 801 C C . GLY A 1 100 ? -5.784 51.773 -22.822 1.00 37.31 100 GLY A C 1
ATOM 802 O O . GLY A 1 100 ? -5.236 52.595 -22.108 1.00 37.31 100 GLY A O 1
ATOM 803 N N . GLY A 1 101 ? -5.051 51.128 -23.736 1.00 33.38 101 GLY A N 1
ATOM 804 C CA . GLY A 1 101 ? -4.835 51.637 -25.101 1.00 33.38 101 GLY A CA 1
ATOM 805 C C . GLY A 1 101 ? -3.319 51.734 -25.423 1.00 33.38 101 GLY A C 1
ATOM 806 O O . GLY A 1 101 ? -2.528 51.760 -24.485 1.00 33.38 101 GLY A O 1
ATOM 807 N N . PRO A 1 102 ? -2.888 51.710 -26.704 1.00 51.56 102 PRO A N 1
ATOM 808 C CA . PRO A 1 102 ? -1.558 51.238 -27.121 1.00 51.56 102 PRO A CA 1
ATOM 809 C C . PRO A 1 102 ? -0.579 52.360 -27.515 1.00 51.56 102 PRO A C 1
ATOM 811 O O . PRO A 1 102 ? -1.000 53.352 -28.103 1.00 51.56 102 PRO A O 1
ATOM 814 N N . THR A 1 103 ? 0.731 52.153 -27.322 1.00 39.06 103 THR A N 1
ATOM 815 C CA . THR A 1 103 ? 1.780 52.912 -28.034 1.00 39.06 103 THR A CA 1
ATOM 816 C C . THR A 1 103 ? 3.005 52.054 -28.358 1.00 39.06 103 THR A C 1
ATOM 818 O O . THR A 1 103 ? 3.501 51.303 -27.522 1.00 39.06 103 THR A O 1
ATOM 821 N N . SER A 1 104 ? 3.415 52.199 -29.613 1.00 45.53 104 SER A N 1
ATOM 822 C CA . SER A 1 104 ? 4.465 51.572 -30.416 1.00 45.53 104 SER A CA 1
ATOM 823 C C . SER A 1 104 ? 5.912 51.679 -29.910 1.00 45.53 104 SER A C 1
ATOM 825 O O . SER A 1 104 ? 6.221 52.610 -29.177 1.00 45.53 104 SER A O 1
ATOM 827 N N . GLU A 1 105 ? 6.758 50.792 -30.472 1.00 43.69 105 GLU A N 1
ATOM 828 C CA . GLU A 1 105 ? 8.223 50.908 -30.705 1.00 43.69 105 GLU A CA 1
ATOM 829 C C . GLU A 1 105 ? 9.103 50.941 -29.426 1.00 43.69 105 GLU A C 1
ATOM 831 O O . GLU A 1 105 ? 8.783 51.588 -28.445 1.00 43.69 105 GLU A O 1
ATOM 836 N N . GLU A 1 106 ? 10.190 50.180 -29.268 1.00 42.59 106 GLU A N 1
ATOM 837 C CA . GLU A 1 106 ? 11.363 50.045 -30.136 1.00 42.59 106 GLU A CA 1
ATOM 838 C C . GLU A 1 106 ? 12.126 48.722 -29.876 1.00 42.59 106 GLU A C 1
ATOM 840 O O . GLU A 1 106 ? 12.106 48.146 -28.786 1.00 42.59 106 GLU A O 1
ATOM 845 N N . ASP A 1 107 ? 12.815 48.265 -30.919 1.00 48.12 107 ASP A N 1
ATOM 846 C CA . ASP A 1 107 ? 13.554 47.008 -31.065 1.00 48.12 107 ASP A CA 1
ATOM 847 C C . ASP A 1 107 ? 15.028 47.169 -30.597 1.00 48.12 107 ASP A C 1
ATOM 849 O O . ASP A 1 107 ? 15.745 48.024 -31.129 1.00 48.12 107 ASP A O 1
ATOM 853 N N . PRO A 1 108 ? 15.541 46.401 -29.612 1.00 44.38 108 PRO A N 1
ATOM 854 C CA . PRO A 1 108 ? 16.875 46.614 -29.048 1.00 44.38 108 PRO A CA 1
ATOM 855 C C . PRO A 1 108 ? 17.955 45.831 -29.814 1.00 44.38 108 PRO A C 1
ATOM 857 O O . PRO A 1 108 ? 18.518 44.860 -29.308 1.00 44.38 108 PRO A O 1
ATOM 860 N N . ALA A 1 109 ? 18.281 46.254 -31.036 1.00 46.22 109 ALA A N 1
ATOM 861 C CA . ALA A 1 109 ? 19.355 45.637 -31.820 1.00 46.22 109 ALA A CA 1
ATOM 862 C C . ALA A 1 109 ? 20.174 46.652 -32.632 1.00 46.22 109 ALA A C 1
ATOM 864 O O . ALA A 1 109 ? 20.285 46.539 -33.849 1.00 46.22 109 ALA A O 1
ATOM 865 N N . LYS A 1 110 ? 20.774 47.651 -31.969 1.00 47.56 110 LYS A N 1
ATOM 866 C CA . LYS A 1 110 ? 21.857 48.479 -32.541 1.00 47.56 110 LYS A CA 1
ATOM 867 C C . LYS A 1 110 ? 22.674 49.163 -31.440 1.00 47.56 110 LYS A C 1
ATOM 869 O O . LYS A 1 110 ? 22.575 50.360 -31.206 1.00 47.56 110 LYS A O 1
ATOM 874 N N . ALA A 1 111 ? 23.494 48.387 -30.743 1.00 46.75 111 ALA A N 1
ATOM 875 C CA . ALA A 1 111 ? 24.484 48.918 -29.810 1.00 46.75 111 ALA A CA 1
ATOM 876 C C . ALA A 1 111 ? 25.782 48.115 -29.919 1.00 46.75 111 ALA A C 1
ATOM 878 O O . ALA A 1 111 ? 26.104 47.357 -29.014 1.00 46.75 111 ALA A O 1
ATOM 879 N N . LEU A 1 112 ? 26.485 48.231 -31.052 1.00 46.72 112 LEU A N 1
ATOM 880 C CA . LEU A 1 112 ? 27.897 47.850 -31.199 1.00 46.72 112 LEU A CA 1
ATOM 881 C C . LEU A 1 112 ? 28.401 48.233 -32.597 1.00 46.72 112 LEU A C 1
ATOM 883 O O . LEU A 1 112 ? 28.423 47.402 -33.488 1.00 46.72 112 LEU A O 1
ATOM 887 N N . GLU A 1 113 ? 28.774 49.500 -32.785 1.00 41.09 113 GLU A N 1
ATOM 888 C CA . GLU A 1 113 ? 29.840 49.915 -33.716 1.00 41.09 113 GLU A CA 1
ATOM 889 C C . GLU A 1 113 ? 30.033 51.432 -33.628 1.00 41.09 113 GLU A C 1
ATOM 891 O O . GLU A 1 113 ? 29.289 52.192 -34.235 1.00 41.09 113 GLU A O 1
ATOM 896 N N . SER A 1 114 ? 31.007 51.876 -32.828 1.00 38.38 114 SER A N 1
ATOM 897 C CA . SER A 1 114 ? 31.804 53.082 -33.107 1.00 38.38 114 SER A CA 1
ATOM 898 C C . SER A 1 114 ? 32.872 53.268 -32.022 1.00 38.38 114 SER A C 1
ATOM 900 O O . SER A 1 114 ? 32.758 54.120 -31.145 1.00 38.38 114 SER A O 1
ATOM 902 N N . HIS A 1 115 ? 33.939 52.472 -32.098 1.00 43.16 115 HIS A N 1
ATOM 903 C CA . HIS A 1 115 ? 35.254 52.900 -31.626 1.00 43.16 115 HIS A CA 1
ATOM 904 C C . HIS A 1 115 ? 36.199 52.920 -32.826 1.00 43.16 115 HIS A C 1
ATOM 906 O O . HIS A 1 115 ? 36.810 51.908 -33.171 1.00 43.16 115 HIS A O 1
ATOM 912 N N . ARG A 1 116 ? 36.295 54.088 -33.460 1.00 41.00 116 ARG A N 1
ATOM 913 C CA . ARG A 1 116 ? 37.507 54.568 -34.119 1.00 41.00 116 ARG A CA 1
ATOM 914 C C . ARG A 1 116 ? 37.482 56.082 -34.213 1.00 41.00 116 ARG A C 1
ATOM 916 O O . ARG A 1 116 ? 36.407 56.614 -34.556 1.00 41.00 116 ARG A O 1
#

Nearest PDB structures (foldseek):
  7vp2-assembly1_B  TM=7.574E-01  e=6.002E-01  Arabidopsis thaliana
  7vp4-assembly1_B  TM=7.619E-01  e=7.304E-01  Arabidopsis thaliana
  7vp5-assembly3_I  TM=7.391E-01  e=8.888E-01  Arabidopsis thaliana
  5zkt-assembly1_A  TM=7.671E-01  e=1.155E+00  Oryza sativa Japonica Group
  7vp5-assembly1_B  TM=7.707E-01  e=1.233E+00  Arabidopsis thaliana

Foldseek 3Di:
DDPPPPPDPPVNVVVVVVVVVCVVVVHDDDDDDDDPVRVVVLVVQCVVVVPPDSVRSVVVVVVVCLVDPVSVCVPVNPNSPDDDPPPDPPPPDDPDDDDDDDDDDDDPPDDDDDDD

Sequence (116 aa):
MTSDEQPIKRSTRSMRLKKQREDQAGYRRSTIALSPVAVAIAERLQQRLQLPSREAVINAVLERIESDRYIKYEFLGSEGFRSPPTAHLQKDRVPQSADGGPTSEEDPAKALESHR

Secondary structure (DSSP, 8-state):
-----PPPPHHHHHHHHHHHHHHHTT---------HHHHHHHHHHHHHHT-SSHHHHHHHHHHHHHH-HHHHHHHHTGGGGSPPP-TT----------------------------

Mean predicted aligned error: 16.55 Å